Protein AF-A0A916ZH74-F1 (afdb_monomer_lite)

Organism: NCBI:txid1652958

pLDDT: mean 75.44, std 16.05, range [39.69, 88.88]

Sequence (71 aa):
MGENKTHRIIVHFNGGDKLVVGTNDVEETIAQIKGQTGGWLELDGKIIYLNNITYVESDEQRDRSVMGFAL

Foldseek 3Di:
DDPLDFKWKWWAADPGDIDIDTDSDVVVVQVQLVVDAFAWDADPNDIDGRYRTPDMDIPVVPVPPPVPPDD

Secondary structure (DSSP, 8-state):
------EEEEEEETTS-EEEEEES-HHHHHHHHHH-SSEEEEETTEEEEE-SEEEEEESTT-S--------

Structure (mmCIF, N/CA/C/O backbone):
data_AF-A0A916ZH74-F1
#
_entry.id   AF-A0A916ZH74-F1
#
loop_
_atom_site.group_PDB
_atom_site.id
_atom_site.type_symbol
_atom_site.label_atom_id
_atom_site.label_alt_id
_atom_site.label_comp_id
_atom_site.label_asym_id
_atom_site.label_entity_id
_atom_site.label_seq_id
_atom_site.pdbx_PDB_ins_code
_atom_site.Cartn_x
_atom_site.Cartn_y
_atom_site.Cartn_z
_atom_site.occupancy
_atom_site.B_iso_or_equiv
_atom_site.auth_seq_id
_atom_site.auth_comp_id
_atom_site.auth_asym_id
_atom_site.auth_atom_id
_atom_site.pdbx_PDB_model_num
ATOM 1 N N . MET A 1 1 ? 19.933 -2.004 -23.270 1.00 40.31 1 MET A N 1
ATOM 2 C CA . MET A 1 1 ? 18.475 -1.982 -23.033 1.00 40.31 1 MET A CA 1
ATOM 3 C C . MET A 1 1 ? 18.287 -2.281 -21.563 1.00 40.31 1 MET A C 1
ATOM 5 O O . MET A 1 1 ? 18.548 -3.407 -21.168 1.00 40.31 1 MET A O 1
ATOM 9 N N . GLY A 1 2 ? 18.026 -1.255 -20.750 1.00 49.06 2 GLY A N 1
ATOM 10 C CA . GLY A 1 2 ? 17.808 -1.446 -19.317 1.00 49.06 2 GLY A CA 1
ATOM 11 C C . GLY A 1 2 ? 16.515 -2.222 -19.123 1.00 49.06 2 GLY A C 1
ATOM 12 O O . GLY A 1 2 ? 15.503 -1.871 -19.724 1.00 49.06 2 GLY A O 1
ATOM 13 N N . GLU A 1 3 ? 16.568 -3.310 -18.366 1.00 54.69 3 GLU A N 1
ATOM 14 C CA . GLU A 1 3 ? 15.369 -4.020 -17.942 1.00 54.69 3 GLU A CA 1
ATOM 15 C C . GLU A 1 3 ? 14.500 -3.016 -17.179 1.00 54.69 3 GLU A C 1
ATOM 17 O O . GLU A 1 3 ? 14.935 -2.492 -16.155 1.00 54.69 3 GLU A O 1
ATOM 22 N N . ASN A 1 4 ? 13.309 -2.699 -17.693 1.00 59.78 4 ASN A N 1
ATOM 23 C CA . ASN A 1 4 ? 12.336 -1.926 -16.933 1.00 59.78 4 ASN A CA 1
ATOM 24 C C . ASN A 1 4 ? 11.827 -2.851 -15.820 1.00 59.78 4 ASN A C 1
ATOM 26 O O . ASN A 1 4 ? 10.916 -3.654 -16.033 1.00 59.78 4 ASN A O 1
ATOM 30 N N . LYS A 1 5 ? 12.547 -2.876 -14.695 1.00 67.62 5 LYS A N 1
ATOM 31 C CA . LYS A 1 5 ? 12.225 -3.737 -13.564 1.00 67.62 5 LYS A CA 1
ATOM 32 C C . LYS A 1 5 ? 11.013 -3.146 -12.872 1.00 67.62 5 LYS A C 1
ATOM 34 O O . LYS A 1 5 ? 11.107 -2.164 -12.153 1.00 67.62 5 LYS A O 1
ATOM 39 N N . THR A 1 6 ? 9.871 -3.780 -13.088 1.00 78.00 6 THR A N 1
ATOM 40 C CA . THR A 1 6 ? 8.678 -3.492 -12.306 1.00 78.00 6 THR A CA 1
ATOM 41 C C . THR A 1 6 ? 8.843 -4.101 -10.920 1.00 78.00 6 THR A C 1
ATOM 43 O O . THR A 1 6 ? 8.930 -5.321 -10.753 1.00 78.00 6 THR A O 1
ATOM 46 N N . HIS A 1 7 ? 8.885 -3.234 -9.923 1.00 84.94 7 HIS A N 1
ATOM 47 C CA . HIS A 1 7 ? 8.926 -3.573 -8.516 1.00 84.94 7 HIS A CA 1
ATOM 48 C C . HIS A 1 7 ? 7.513 -3.763 -7.974 1.00 84.94 7 HIS A C 1
ATOM 50 O O . HIS A 1 7 ? 6.539 -3.218 -8.495 1.00 84.94 7 HIS A O 1
ATOM 56 N N . ARG A 1 8 ? 7.389 -4.560 -6.912 1.00 86.75 8 ARG A N 1
ATOM 57 C CA . ARG A 1 8 ? 6.106 -4.816 -6.254 1.00 86.75 8 ARG A CA 1
ATOM 58 C C . ARG A 1 8 ? 6.054 -4.095 -4.921 1.00 86.75 8 ARG A C 1
ATOM 60 O O . ARG A 1 8 ? 6.992 -4.180 -4.132 1.00 86.75 8 ARG A O 1
ATOM 67 N N . ILE A 1 9 ? 4.930 -3.441 -4.675 1.00 87.56 9 ILE A N 1
ATOM 68 C CA . ILE A 1 9 ? 4.541 -2.843 -3.404 1.00 87.56 9 ILE A CA 1
ATOM 69 C C . ILE A 1 9 ? 3.318 -3.597 -2.901 1.00 87.56 9 ILE A C 1
ATOM 71 O O . ILE A 1 9 ? 2.393 -3.858 -3.669 1.00 87.56 9 ILE A O 1
ATOM 75 N N . ILE A 1 10 ? 3.298 -3.946 -1.621 1.00 88.88 10 ILE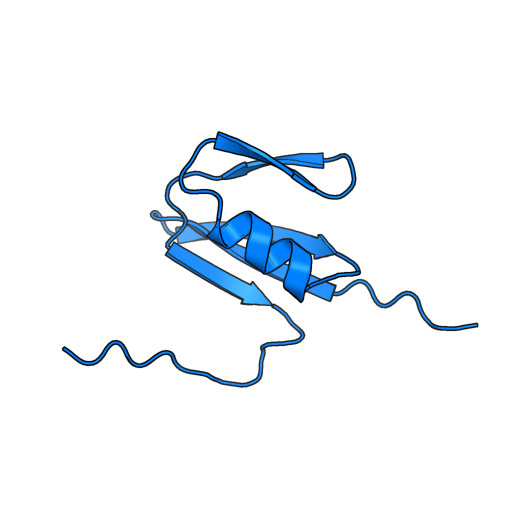 A N 1
ATOM 76 C CA . ILE A 1 10 ? 2.151 -4.575 -0.976 1.00 88.88 10 ILE A CA 1
ATOM 77 C C . ILE A 1 10 ? 1.657 -3.636 0.118 1.00 88.88 10 ILE A C 1
ATOM 79 O O . ILE A 1 10 ? 2.380 -3.288 1.050 1.00 88.88 10 ILE A O 1
ATOM 83 N N . VAL A 1 11 ? 0.409 -3.211 -0.015 1.00 87.38 11 VAL A N 1
ATOM 84 C CA . VAL A 1 11 ? -0.289 -2.369 0.952 1.00 87.38 11 VAL A CA 1
ATOM 85 C C . VAL A 1 11 ? -1.141 -3.273 1.826 1.00 87.38 11 VAL A C 1
ATOM 87 O O . VAL A 1 11 ? -1.951 -4.042 1.308 1.00 87.38 11 VAL A O 1
ATOM 90 N N . HIS A 1 12 ? -0.958 -3.188 3.140 1.00 88.31 12 HIS A N 1
ATOM 91 C CA . HIS A 1 12 ? -1.733 -3.947 4.119 1.00 88.31 12 HIS A CA 1
ATOM 92 C C . HIS A 1 12 ? -2.781 -3.046 4.739 1.00 88.31 12 HIS A C 1
ATOM 94 O O . HIS A 1 12 ? -2.456 -1.964 5.235 1.00 88.31 12 HIS A O 1
ATOM 100 N N . PHE A 1 13 ? -4.024 -3.505 4.742 1.00 87.50 13 PHE A N 1
ATOM 101 C CA . PHE A 1 13 ? -5.148 -2.771 5.304 1.00 87.50 13 PHE A CA 1
ATOM 102 C C . PHE A 1 13 ? -5.578 -3.349 6.646 1.00 87.50 13 PHE A C 1
ATOM 104 O O . PHE A 1 13 ? -5.369 -4.526 6.960 1.00 87.50 13 PHE A O 1
ATOM 111 N N . ASN A 1 14 ? -6.222 -2.498 7.437 1.00 81.00 14 ASN A N 1
ATOM 112 C CA . ASN A 1 14 ? -6.823 -2.891 8.695 1.00 81.00 14 ASN A CA 1
ATOM 113 C C . ASN A 1 14 ? -7.976 -3.864 8.400 1.00 81.00 14 ASN A C 1
ATOM 115 O O . ASN A 1 14 ? -8.934 -3.500 7.722 1.00 81.00 14 ASN A O 1
ATOM 119 N N . GLY A 1 15 ? -7.850 -5.112 8.852 1.00 82.25 15 GLY A N 1
ATOM 120 C CA . GLY A 1 15 ? -8.738 -6.221 8.469 1.00 82.25 15 GLY A CA 1
ATOM 121 C C . GLY A 1 15 ? -8.014 -7.411 7.832 1.00 82.25 15 GLY A C 1
ATOM 122 O O . GLY A 1 15 ? -8.587 -8.493 7.751 1.00 82.25 15 GLY A O 1
ATOM 123 N N . GLY A 1 16 ? -6.739 -7.247 7.458 1.00 84.69 16 GLY A N 1
ATOM 124 C CA . GLY A 1 16 ? -5.903 -8.322 6.909 1.00 84.69 16 GLY A CA 1
ATOM 125 C C . GLY A 1 16 ? -5.911 -8.414 5.381 1.00 84.69 16 GLY A C 1
ATOM 126 O O . GLY A 1 16 ? -5.156 -9.215 4.824 1.00 84.69 16 GLY A O 1
ATOM 127 N N . ASP A 1 17 ? -6.707 -7.578 4.713 1.00 88.44 17 ASP A N 1
ATOM 128 C CA . ASP A 1 17 ? -6.680 -7.417 3.262 1.00 88.44 17 ASP A CA 1
ATOM 129 C C . ASP A 1 17 ? -5.350 -6.835 2.782 1.00 88.44 17 ASP A C 1
ATOM 131 O O . ASP A 1 17 ? -4.678 -6.062 3.478 1.00 88.44 17 ASP A O 1
ATOM 135 N N . LYS A 1 18 ? -4.976 -7.207 1.555 1.00 88.50 18 LYS A N 1
ATOM 136 C CA . LYS A 1 18 ? -3.729 -6.780 0.921 1.00 88.50 18 LYS A CA 1
ATOM 137 C C . LYS A 1 18 ? -3.973 -6.364 -0.521 1.00 88.50 18 LYS A C 1
ATOM 139 O O . LYS A 1 18 ? -4.663 -7.063 -1.260 1.00 88.50 18 LYS A O 1
ATOM 144 N N 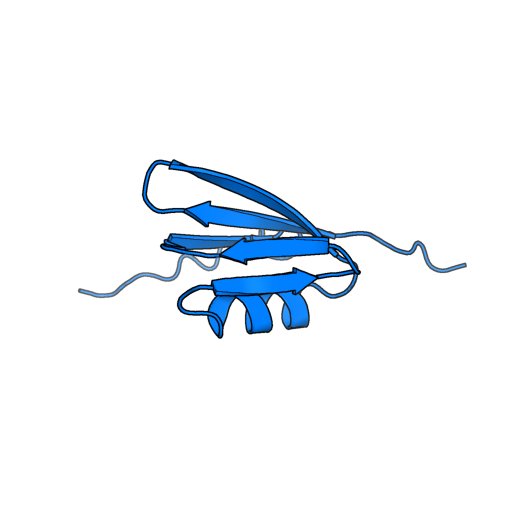. LEU A 1 19 ? -3.345 -5.270 -0.936 1.00 86.25 19 LEU A N 1
ATOM 145 C CA . LEU A 1 19 ? -3.291 -4.831 -2.331 1.00 86.25 19 LEU A CA 1
ATOM 146 C C . LEU A 1 19 ? -1.852 -4.922 -2.824 1.00 86.25 19 LEU A C 1
ATOM 148 O O . LEU A 1 19 ? -0.945 -4.419 -2.170 1.00 86.25 19 LEU A O 1
ATOM 152 N N . VAL A 1 20 ? -1.654 -5.530 -3.991 1.00 87.81 20 VAL A N 1
ATOM 153 C CA . VAL A 1 20 ? -0.345 -5.605 -4.647 1.00 87.81 20 VAL A CA 1
ATOM 154 C C . VAL A 1 20 ? -0.329 -4.647 -5.831 1.00 87.81 20 VAL A C 1
ATOM 156 O O . VAL A 1 20 ? -1.162 -4.754 -6.732 1.00 87.81 20 VAL A O 1
ATOM 159 N N . VAL A 1 21 ? 0.631 -3.729 -5.835 1.00 85.38 21 VAL A N 1
ATOM 160 C CA . VAL A 1 21 ? 0.839 -2.725 -6.881 1.00 85.38 21 VAL A CA 1
ATOM 161 C C . VAL A 1 21 ? 2.189 -2.977 -7.540 1.00 85.38 21 VAL A C 1
ATOM 163 O O . VAL A 1 21 ? 3.198 -3.135 -6.858 1.00 85.38 21 VAL A O 1
ATOM 166 N N . GLY A 1 22 ? 2.207 -3.036 -8.870 1.00 86.44 22 GLY A N 1
ATOM 167 C CA . GLY A 1 22 ? 3.442 -3.011 -9.649 1.00 86.44 22 GLY A CA 1
ATOM 168 C C . GLY A 1 22 ? 3.783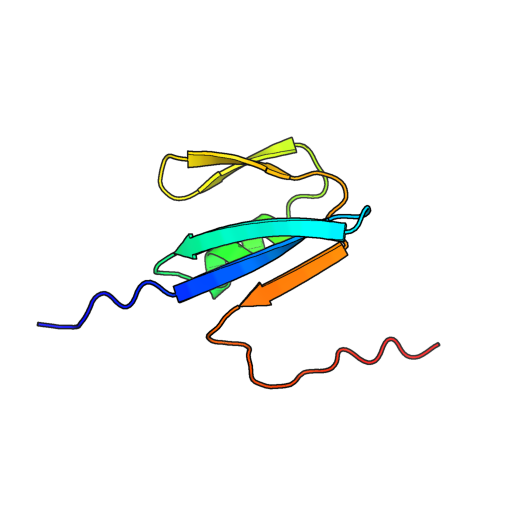 -1.572 -10.016 1.00 86.44 22 GLY A C 1
ATOM 169 O O . GLY A 1 22 ? 2.907 -0.873 -10.517 1.00 86.44 22 GLY A O 1
ATOM 170 N N . THR A 1 23 ? 5.013 -1.137 -9.769 1.00 84.62 23 THR A N 1
ATOM 171 C CA . THR A 1 23 ? 5.501 0.204 -10.124 1.00 84.62 23 THR A CA 1
ATOM 172 C C . THR A 1 23 ? 6.962 0.138 -10.555 1.00 84.62 23 THR A C 1
ATOM 174 O O . THR A 1 23 ? 7.679 -0.776 -10.151 1.00 84.62 23 THR A O 1
ATOM 177 N N . ASN A 1 24 ? 7.412 1.096 -11.359 1.00 85.25 24 ASN A N 1
ATOM 178 C CA . ASN A 1 24 ? 8.838 1.260 -11.660 1.00 85.25 24 ASN A CA 1
ATOM 179 C C . ASN A 1 24 ? 9.510 2.255 -10.690 1.00 85.25 24 ASN A C 1
ATOM 181 O O . ASN A 1 24 ? 10.730 2.255 -10.579 1.00 85.25 24 ASN A O 1
ATOM 185 N N . ASP A 1 25 ? 8.718 3.021 -9.928 1.00 86.50 25 ASP A N 1
ATOM 186 C CA . ASP A 1 25 ? 9.174 4.076 -9.019 1.00 86.50 25 ASP A CA 1
ATOM 187 C C . ASP A 1 25 ? 8.653 3.810 -7.597 1.00 86.50 25 ASP A C 1
ATOM 189 O O . ASP A 1 25 ? 7.600 4.301 -7.168 1.00 86.50 25 ASP A O 1
ATOM 193 N N . VAL A 1 26 ? 9.379 2.966 -6.853 1.00 84.00 26 VAL A N 1
ATOM 194 C CA . VAL A 1 26 ? 8.944 2.474 -5.533 1.00 84.00 26 VAL A CA 1
ATOM 195 C C . VAL A 1 26 ? 8.845 3.591 -4.501 1.00 84.00 26 VAL A C 1
ATOM 197 O O . VAL A 1 26 ? 7.847 3.676 -3.785 1.00 84.00 26 VAL A O 1
ATOM 200 N N . GLU A 1 27 ? 9.865 4.443 -4.412 1.00 85.12 27 GLU A N 1
ATOM 201 C CA . GLU A 1 27 ? 9.928 5.505 -3.403 1.00 85.12 27 GLU A CA 1
ATOM 202 C C . GLU A 1 27 ? 8.791 6.516 -3.567 1.00 85.12 27 GLU A C 1
ATOM 204 O O . GLU A 1 27 ? 8.101 6.825 -2.592 1.00 85.12 27 GLU A O 1
ATOM 209 N N . GLU A 1 28 ? 8.545 6.969 -4.801 1.00 85.69 28 GLU A N 1
ATOM 210 C CA . GLU A 1 28 ? 7.458 7.900 -5.106 1.00 85.69 28 GLU A CA 1
ATOM 211 C C . GLU A 1 28 ? 6.098 7.271 -4.791 1.00 85.69 28 GLU A C 1
ATOM 213 O O . GLU A 1 28 ? 5.276 7.870 -4.094 1.00 85.69 28 GLU A O 1
ATOM 218 N N . THR A 1 29 ? 5.887 6.024 -5.217 1.00 86.56 29 THR A N 1
ATOM 219 C CA . THR A 1 29 ? 4.624 5.319 -4.976 1.00 86.56 29 THR A CA 1
ATOM 220 C C . THR A 1 29 ? 4.359 5.147 -3.475 1.00 86.56 29 THR A C 1
ATOM 222 O O . THR A 1 29 ? 3.249 5.394 -3.002 1.00 86.56 29 THR A O 1
ATOM 225 N N . ILE A 1 30 ? 5.376 4.777 -2.688 1.00 85.94 30 ILE A N 1
ATOM 226 C CA . ILE A 1 30 ? 5.250 4.666 -1.227 1.00 85.94 30 ILE A CA 1
ATOM 227 C C . ILE A 1 30 ? 4.965 6.031 -0.596 1.00 85.94 30 ILE A C 1
ATOM 229 O O . ILE A 1 30 ? 4.141 6.105 0.318 1.00 85.94 30 ILE A O 1
ATOM 233 N N . ALA A 1 31 ? 5.624 7.101 -1.048 1.00 85.75 31 ALA A N 1
ATOM 234 C CA . ALA A 1 31 ? 5.389 8.448 -0.535 1.00 85.75 31 ALA A CA 1
ATOM 235 C C . ALA A 1 31 ? 3.941 8.900 -0.782 1.00 85.75 31 ALA A C 1
ATOM 237 O O . ALA A 1 31 ? 3.304 9.414 0.139 1.00 85.75 31 ALA A O 1
ATOM 238 N N . GLN A 1 32 ? 3.394 8.629 -1.972 1.00 86.12 32 GLN A N 1
ATOM 239 C CA . GLN A 1 32 ? 1.991 8.906 -2.288 1.00 86.12 32 GLN A CA 1
ATOM 240 C C . GLN A 1 32 ? 1.038 8.098 -1.399 1.00 86.12 32 GLN A C 1
ATOM 242 O O . GLN A 1 32 ? 0.135 8.669 -0.794 1.00 86.12 32 GLN A O 1
ATOM 247 N N . ILE A 1 33 ? 1.272 6.789 -1.246 1.00 85.19 33 ILE A N 1
ATOM 248 C CA . ILE A 1 33 ? 0.439 5.923 -0.394 1.00 85.19 33 ILE A CA 1
ATOM 249 C C . ILE A 1 33 ? 0.485 6.378 1.073 1.00 85.19 33 ILE A C 1
ATOM 251 O O . ILE A 1 33 ? -0.552 6.421 1.727 1.00 85.19 33 ILE A O 1
ATOM 255 N N . LYS A 1 34 ? 1.664 6.739 1.598 1.00 81.69 34 LYS A N 1
ATOM 256 C CA . LYS A 1 34 ? 1.831 7.224 2.983 1.00 81.69 34 LYS A CA 1
ATOM 257 C C . LYS A 1 34 ? 1.223 8.608 3.207 1.00 81.69 34 LYS A C 1
ATOM 259 O O . LYS A 1 34 ? 0.744 8.882 4.304 1.00 81.69 34 LYS A O 1
ATOM 264 N N . GLY A 1 35 ? 1.271 9.476 2.198 1.00 78.50 35 GLY A N 1
ATOM 265 C CA . GLY A 1 35 ? 0.634 10.793 2.234 1.00 78.50 35 GLY A CA 1
ATOM 266 C C . GLY A 1 35 ? -0.894 10.719 2.184 1.00 78.50 35 GLY A C 1
ATOM 267 O O . GLY A 1 35 ? -1.565 11.653 2.621 1.00 78.50 35 GLY A O 1
ATOM 268 N N . GLN A 1 36 ? -1.444 9.600 1.705 1.00 79.62 36 GLN A N 1
ATOM 269 C CA . GLN A 1 36 ? -2.878 9.395 1.578 1.00 79.62 36 GLN A CA 1
ATOM 270 C C . GLN A 1 36 ? -3.464 8.777 2.854 1.00 79.62 36 GLN A C 1
ATOM 272 O O . GLN A 1 36 ? -3.286 7.599 3.152 1.00 79.62 36 GLN A O 1
ATOM 277 N N . THR A 1 37 ? -4.221 9.573 3.607 1.00 65.56 37 THR A N 1
ATOM 278 C CA . THR A 1 37 ? -4.904 9.128 4.837 1.00 65.56 37 THR A CA 1
ATOM 279 C C . THR A 1 37 ? -6.297 8.543 4.585 1.00 65.56 37 THR A C 1
ATOM 281 O O . THR A 1 37 ? -6.902 7.983 5.498 1.00 65.56 37 THR A O 1
ATOM 284 N N . GLY A 1 38 ? -6.801 8.636 3.352 1.00 75.31 38 GLY A N 1
ATOM 285 C CA . GLY A 1 38 ? -8.085 8.077 2.939 1.00 75.31 38 GLY A CA 1
ATOM 286 C C . GLY A 1 38 ? -8.558 8.641 1.600 1.00 75.31 38 GLY A C 1
ATOM 287 O O . GLY A 1 38 ? -8.521 9.853 1.394 1.00 75.31 38 GLY A O 1
ATOM 288 N N . GLY A 1 39 ? -9.026 7.782 0.693 1.00 84.19 39 GLY A N 1
ATOM 289 C CA . GLY A 1 39 ? -9.641 8.196 -0.569 1.00 84.19 39 GLY A CA 1
ATOM 290 C C . GLY A 1 39 ? -9.146 7.427 -1.788 1.00 84.19 39 GLY A C 1
ATOM 291 O O . GLY A 1 39 ? -8.557 6.354 -1.685 1.00 84.19 39 GLY A O 1
ATOM 292 N N . TRP A 1 40 ? -9.421 7.981 -2.964 1.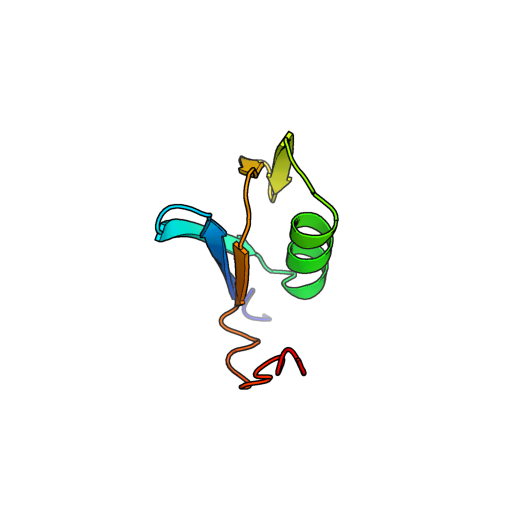00 85.56 40 TRP A N 1
ATOM 293 C CA . TRP A 1 40 ? -8.971 7.429 -4.236 1.00 85.56 40 TRP A CA 1
ATOM 294 C C . TRP A 1 40 ? -7.569 7.952 -4.562 1.00 85.56 40 TRP A C 1
ATOM 296 O O . TRP A 1 40 ? -7.303 9.146 -4.420 1.00 85.56 40 TRP A O 1
ATOM 306 N N . LEU A 1 41 ? -6.683 7.058 -4.985 1.00 85.19 41 LEU A N 1
ATOM 307 C CA . LEU A 1 41 ? -5.355 7.365 -5.500 1.00 85.19 41 LEU A CA 1
ATOM 308 C C . LEU A 1 41 ? -5.249 6.781 -6.908 1.00 85.19 41 LEU A C 1
ATOM 310 O O . LEU A 1 41 ? -5.645 5.639 -7.129 1.00 85.19 41 LEU A O 1
ATOM 314 N N . GLU A 1 42 ? -4.727 7.551 -7.855 1.00 85.81 42 GLU A N 1
ATOM 315 C CA . GLU A 1 42 ? -4.414 7.050 -9.191 1.00 85.81 42 GLU A CA 1
ATOM 316 C C . GLU A 1 42 ? -2.928 6.689 -9.258 1.00 85.81 42 GLU A C 1
ATOM 318 O O . GLU A 1 42 ? -2.075 7.536 -9.016 1.00 85.81 42 GLU A O 1
ATOM 323 N N . LEU A 1 43 ? -2.628 5.429 -9.571 1.00 79.00 43 LEU A N 1
ATOM 324 C CA . LEU A 1 43 ? -1.276 4.916 -9.778 1.00 79.00 43 LEU A CA 1
ATOM 325 C C . LEU A 1 43 ? -1.202 4.247 -11.146 1.00 79.00 43 LEU A C 1
ATOM 327 O O . LEU A 1 43 ? -1.928 3.285 -11.396 1.00 79.00 43 LEU A O 1
ATOM 331 N N . ASP A 1 44 ? -0.322 4.738 -12.018 1.00 74.19 44 ASP A N 1
ATOM 332 C CA . ASP A 1 44 ? -0.090 4.169 -13.356 1.00 74.19 44 ASP A CA 1
ATOM 333 C C . ASP A 1 44 ? -1.400 3.982 -14.162 1.00 74.19 44 ASP A C 1
ATOM 335 O O . ASP A 1 44 ? -1.680 2.932 -14.740 1.00 74.19 44 ASP A O 1
ATOM 339 N N . GLY A 1 45 ? -2.286 4.985 -14.114 1.00 79.31 45 GLY A N 1
ATOM 340 C CA . GLY A 1 45 ? -3.600 4.950 -14.771 1.00 79.31 45 GLY A CA 1
ATOM 341 C C . GLY A 1 45 ? -4.629 4.014 -14.121 1.00 79.31 45 GLY A C 1
ATOM 342 O O . GLY A 1 45 ? -5.709 3.800 -14.677 1.00 79.31 45 GLY A O 1
ATOM 343 N N . LYS A 1 46 ? -4.329 3.443 -12.948 1.00 80.44 46 LYS A N 1
ATOM 344 C CA . LYS A 1 46 ? -5.267 2.645 -12.149 1.00 80.44 46 LYS A CA 1
ATOM 345 C C . LYS A 1 46 ? -5.721 3.429 -10.935 1.00 80.44 46 LYS A C 1
ATOM 347 O O . LYS A 1 46 ? -4.913 3.877 -10.132 1.00 80.44 46 LYS A O 1
ATOM 352 N N . ILE A 1 47 ? -7.031 3.512 -10.756 1.00 83.62 47 ILE A N 1
ATOM 353 C CA . ILE A 1 47 ? -7.630 4.140 -9.584 1.00 83.62 47 ILE A CA 1
ATOM 354 C C . ILE A 1 47 ? -7.787 3.079 -8.493 1.00 83.62 47 ILE A C 1
ATOM 356 O O . ILE A 1 47 ? -8.486 2.081 -8.678 1.00 83.62 47 ILE A O 1
ATOM 360 N N . ILE A 1 48 ? -7.141 3.298 -7.353 1.00 84.31 48 ILE A N 1
ATOM 361 C CA . ILE A 1 48 ? -7.209 2.444 -6.169 1.00 84.31 48 ILE A CA 1
ATOM 362 C C . ILE A 1 48 ? -7.825 3.211 -5.004 1.00 84.31 48 ILE A C 1
ATOM 364 O O . ILE A 1 48 ? -7.546 4.388 -4.793 1.00 84.31 48 ILE A O 1
ATOM 368 N N . TYR A 1 49 ? -8.683 2.544 -4.237 1.00 84.12 49 TYR A N 1
ATOM 369 C CA . TYR A 1 49 ? -9.211 3.111 -3.003 1.00 84.12 49 TYR A CA 1
ATOM 370 C C . TYR A 1 49 ? -8.307 2.716 -1.842 1.00 84.12 49 TYR A C 1
ATOM 372 O O . TYR A 1 49 ? -8.175 1.535 -1.520 1.00 84.12 49 TYR A O 1
ATOM 380 N N . LEU A 1 50 ? -7.681 3.709 -1.226 1.00 83.31 50 LEU A N 1
ATOM 381 C CA . LEU A 1 50 ? -6.818 3.541 -0.072 1.00 83.31 50 LEU A CA 1
ATOM 382 C C . LEU A 1 50 ? -7.546 4.066 1.157 1.00 83.31 50 LEU A C 1
ATOM 384 O O . LEU A 1 50 ? -7.780 5.263 1.292 1.00 83.31 50 LEU A O 1
ATOM 388 N N . ASN A 1 51 ? -7.919 3.164 2.058 1.00 84.12 51 ASN A N 1
ATOM 389 C CA . ASN A 1 51 ? -8.495 3.523 3.346 1.00 84.12 51 ASN A CA 1
ATOM 390 C C . ASN A 1 51 ? -8.034 2.527 4.408 1.00 84.12 51 ASN A C 1
ATOM 392 O O . ASN A 1 51 ? -7.914 1.340 4.120 1.00 84.12 51 ASN A O 1
ATOM 396 N N . ASN A 1 52 ? -7.801 3.000 5.631 1.00 85.31 52 ASN A N 1
ATOM 397 C CA . ASN A 1 52 ? -7.324 2.173 6.743 1.00 85.31 52 ASN A CA 1
ATOM 398 C C . ASN A 1 52 ? -6.026 1.395 6.436 1.00 85.31 52 ASN A C 1
ATOM 400 O O . ASN A 1 52 ? -5.906 0.217 6.779 1.00 85.31 52 ASN A O 1
ATOM 404 N N . ILE A 1 53 ? -5.045 2.028 5.786 1.00 85.31 53 ILE A N 1
ATOM 405 C CA . ILE A 1 53 ? -3.726 1.414 5.576 1.00 85.31 53 ILE A CA 1
ATOM 406 C C . ILE A 1 53 ? -3.048 1.217 6.938 1.00 85.31 53 ILE A C 1
ATOM 408 O O . ILE A 1 53 ? -2.992 2.135 7.751 1.00 85.31 53 ILE A O 1
ATOM 412 N N . THR A 1 54 ? -2.524 0.018 7.180 1.00 86.69 54 THR A N 1
ATOM 413 C CA . THR A 1 54 ? -1.746 -0.308 8.384 1.00 86.69 54 THR A CA 1
ATOM 414 C C . THR A 1 54 ? -0.253 -0.130 8.129 1.00 86.69 54 THR A C 1
ATOM 416 O O . THR A 1 54 ? 0.429 0.554 8.885 1.00 86.69 54 THR A O 1
ATOM 419 N N . TYR A 1 55 ? 0.266 -0.729 7.053 1.00 84.69 55 TYR A N 1
ATOM 420 C CA . TYR A 1 55 ? 1.656 -0.570 6.625 1.00 84.69 55 TYR A CA 1
ATOM 421 C C . TYR A 1 55 ? 1.820 -0.920 5.143 1.00 84.69 55 TYR A C 1
ATOM 423 O O . TYR A 1 55 ? 0.928 -1.492 4.514 1.00 84.69 55 TYR A O 1
ATOM 431 N N . VAL A 1 56 ? 2.975 -0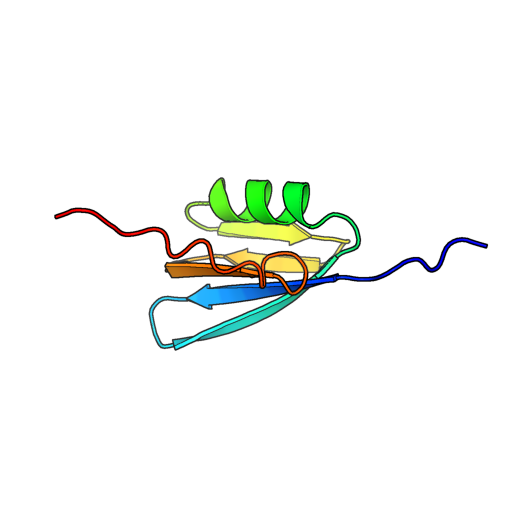.564 4.588 1.00 85.94 56 VAL A N 1
ATOM 432 C CA . VAL A 1 56 ? 3.333 -0.795 3.186 1.00 85.94 56 VAL A CA 1
ATOM 433 C C . VAL A 1 56 ? 4.692 -1.487 3.146 1.00 85.94 56 VAL A C 1
ATOM 435 O O . VAL A 1 56 ? 5.619 -1.041 3.821 1.00 85.94 56 VAL A O 1
ATOM 438 N N . GLU A 1 57 ? 4.813 -2.557 2.367 1.00 87.06 57 GLU A N 1
ATOM 439 C CA . GLU A 1 57 ? 6.076 -3.247 2.078 1.00 87.06 57 GLU A CA 1
ATOM 440 C C . GLU A 1 57 ? 6.397 -3.154 0.579 1.00 87.06 57 GLU A C 1
ATOM 442 O O . GLU A 1 57 ? 5.507 -2.945 -0.244 1.00 87.06 57 GLU A O 1
ATOM 447 N N . SER A 1 58 ? 7.663 -3.316 0.203 1.00 83.62 58 SER A N 1
ATOM 448 C CA . SER A 1 58 ? 8.065 -3.447 -1.201 1.00 83.62 58 SER A CA 1
ATOM 449 C C . SER A 1 58 ? 9.143 -4.512 -1.362 1.00 83.62 58 SER A C 1
ATOM 451 O O . SER A 1 58 ? 9.891 -4.784 -0.422 1.00 83.62 58 SER A O 1
ATOM 453 N N . ASP A 1 59 ? 9.237 -5.114 -2.551 1.00 75.25 59 ASP A N 1
ATOM 454 C CA . ASP A 1 59 ? 10.278 -6.109 -2.862 1.00 75.25 59 ASP A CA 1
ATOM 455 C C . ASP A 1 59 ? 11.698 -5.506 -2.793 1.00 75.25 59 ASP A C 1
ATOM 457 O O . ASP A 1 59 ? 12.643 -6.224 -2.477 1.00 75.25 59 ASP A O 1
ATOM 461 N N . GLU A 1 60 ? 11.849 -4.195 -3.028 1.00 65.06 60 GLU A N 1
ATOM 462 C CA . GLU A 1 60 ? 13.119 -3.468 -2.853 1.00 65.06 60 GLU A CA 1
ATOM 463 C C . GLU A 1 60 ? 13.450 -3.196 -1.379 1.00 65.06 60 GLU A C 1
ATOM 465 O O . GLU A 1 60 ? 14.606 -3.306 -0.979 1.00 65.06 60 GLU A O 1
ATOM 470 N N . GLN A 1 61 ? 12.442 -2.928 -0.541 1.00 58.12 61 GLN A N 1
ATOM 471 C CA . GLN A 1 61 ? 12.596 -2.766 0.912 1.00 58.12 61 GLN A CA 1
ATOM 472 C C . GLN A 1 61 ? 12.397 -4.079 1.689 1.00 58.12 61 GLN A C 1
ATOM 474 O O . GLN A 1 61 ? 11.955 -4.067 2.837 1.00 58.12 61 GLN A O 1
ATOM 479 N N . ARG A 1 62 ? 12.789 -5.231 1.121 1.00 48.75 62 ARG A N 1
ATOM 480 C CA . ARG A 1 62 ? 13.055 -6.438 1.935 1.00 48.75 62 ARG A CA 1
ATOM 481 C C . ARG A 1 62 ? 14.333 -6.312 2.775 1.00 48.75 62 ARG A C 1
ATOM 483 O O . ARG A 1 62 ? 14.726 -7.280 3.428 1.00 48.75 62 ARG A O 1
ATOM 490 N N . ASP A 1 63 ? 14.954 -5.135 2.806 1.00 43.78 63 ASP A N 1
ATOM 491 C CA . ASP A 1 63 ? 15.902 -4.777 3.849 1.00 43.78 63 ASP A CA 1
ATOM 492 C C . ASP A 1 63 ? 15.122 -4.472 5.135 1.00 43.78 63 ASP A C 1
ATOM 494 O O . ASP A 1 63 ? 14.315 -3.546 5.205 1.00 43.78 63 ASP A O 1
ATOM 498 N N . ARG A 1 64 ? 15.289 -5.346 6.131 1.00 42.03 64 ARG A N 1
ATOM 499 C CA . ARG A 1 64 ? 14.558 -5.387 7.405 1.00 42.03 64 ARG A CA 1
ATOM 500 C C . ARG A 1 64 ? 14.804 -4.125 8.245 1.00 42.03 64 ARG A C 1
ATOM 502 O O . ARG A 1 64 ? 15.392 -4.214 9.318 1.00 42.03 64 ARG A O 1
ATOM 509 N N . SER A 1 65 ? 14.279 -2.971 7.851 1.00 40.34 65 SER A N 1
ATOM 510 C CA . SER A 1 65 ? 14.004 -1.899 8.805 1.00 40.34 65 SER A CA 1
ATOM 511 C C . SER A 1 65 ? 12.692 -2.221 9.499 1.00 40.34 65 SER A C 1
ATOM 513 O O . SER A 1 65 ? 11.620 -1.725 9.161 1.00 40.34 65 SER A O 1
ATOM 515 N N . VAL A 1 66 ? 12.798 -3.115 10.484 1.00 44.44 66 VAL A N 1
ATOM 516 C CA . VAL A 1 66 ? 11.849 -3.193 11.591 1.00 44.44 66 VAL A CA 1
ATOM 517 C C . VAL A 1 66 ? 11.788 -1.780 12.163 1.00 44.44 66 VAL A C 1
ATOM 519 O O . VAL A 1 66 ? 12.689 -1.372 12.892 1.00 44.44 66 VAL A O 1
ATOM 522 N N . MET A 1 67 ? 10.769 -1.001 11.792 1.00 44.56 67 MET A N 1
ATOM 523 C CA . MET A 1 67 ? 10.445 0.212 12.529 1.00 44.56 67 MET A CA 1
ATOM 524 C C . MET A 1 67 ? 9.960 -0.257 13.893 1.00 44.56 67 MET A C 1
ATOM 526 O O . MET A 1 67 ? 8.793 -0.593 14.087 1.00 44.56 67 MET A O 1
ATOM 530 N N . GLY A 1 68 ? 10.914 -0.388 14.815 1.00 39.69 68 GLY A N 1
ATOM 531 C CA . GLY A 1 68 ? 10.635 -0.525 16.225 1.00 39.69 68 GLY A CA 1
ATOM 532 C C . GLY A 1 68 ? 9.845 0.703 16.636 1.00 39.69 68 GLY A C 1
ATOM 533 O O . GLY A 1 68 ? 10.407 1.783 16.786 1.00 39.69 68 GLY A O 1
ATOM 534 N N . PHE A 1 69 ? 8.536 0.538 16.790 1.00 46.72 69 PHE A N 1
ATOM 535 C CA . PHE A 1 69 ? 7.759 1.436 17.621 1.00 46.72 69 PHE A CA 1
ATOM 536 C C . PHE A 1 69 ? 8.294 1.253 19.042 1.00 46.72 69 PHE A C 1
ATOM 538 O O . PHE A 1 69 ? 7.999 0.260 19.707 1.00 46.72 69 PHE A O 1
ATOM 545 N N . ALA A 1 70 ? 9.179 2.158 19.458 1.00 42.59 70 ALA A N 1
ATOM 546 C CA . ALA A 1 70 ? 9.500 2.324 20.862 1.00 42.59 70 ALA A CA 1
ATOM 547 C C . ALA A 1 70 ? 8.223 2.806 21.567 1.00 42.59 70 ALA A C 1
ATOM 549 O O . ALA A 1 70 ? 7.602 3.773 21.121 1.00 42.59 70 ALA A O 1
ATOM 550 N N . LEU A 1 71 ? 7.830 2.044 22.591 1.00 39.94 71 LEU A N 1
ATOM 551 C CA . LEU A 1 71 ? 6.771 2.343 23.558 1.00 39.94 71 LEU A CA 1
ATOM 552 C C . LEU A 1 71 ? 6.977 3.700 24.238 1.00 39.94 71 LEU A C 1
ATOM 554 O O . LEU A 1 71 ? 8.151 4.037 24.518 1.00 39.94 71 LEU A O 1
#

Radius of gyration: 12.98 Å; chains: 1; bounding box: 28×19×47 Å

=== Feature glossary ===
A reading guide for the features in this record.

Start from the sequence.

  · Sequence gives the chain of amino acids in standard one-letter code (A=alanine, C=cysteine, …, Y=tyrosine), read N→C. It is the only feature that is directly encoded by the gene; all structural features are derived from the folded form of this sequence.

Fold it, and you get atomic coordinates and the backbone conformation that goes with them.

  · Structure coordinates are given as an mmCIF _atom_site loop: one row per atom with element, residue name, chain id, sequence number, and x/y/z position in Å. Only the four main-chain atoms per residue are included here; side chains are omitted to keep the record compact.

  · Backbone dihedral angles. Every residue except chain termini has a φ (preceding-C → N → Cα → C) and a ψ (N → Cα → C → next-N). They are reported in degrees following the IUPAC sign convention. Secondary structure is essentially a statement about which (φ, ψ) basin each residue occupies.

  · Eight-state secondary structure (DSSP): H is the canonical α-helix, G the tighter 3₁₀-helix, I the wider π-helix; E/B are β-structure, T and S are turns and bends, and '-' is everything else. DSSP derives these from the pattern of main-chain N–H···O=C hydrogen bonds, not from the 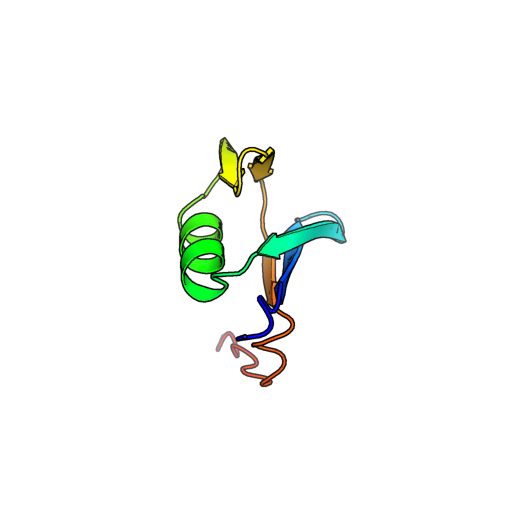sequence.

  · SS3 is a coarse helix/strand/coil call (letters a/b/c) made by the P-SEA algorithm from inter-Cα distances and dihedrals. It is less detailed than DSSP but needs only Cα positions.

Summarize the fold with a handful of shape descriptors and a per-residue structural alphabet.

  · Radius of gyration (Rg) is the root-mean-square distance of Cα atoms from their centroid — a single number for overall size and compactness. A globular domain of N residues has Rg ≈ 2.2·N^0.38 Å; an extended or disordered chain has a much larger Rg. The Cα contact count is the number of residue pairs whose Cα atoms are within 8 Å and are more than four positions apart in sequence — a standard proxy for tertiary packing density. The bounding box is the smallest axis-aligned box enclosing all Cα atoms.

  · 3Di is Foldseek's structural alphabet. Each residue is assigned one of twenty discrete states based on how its Cα sits relative to its spatial (not sequential) neighbors. Aligning 3Di strings finds structural homologs roughly as well as full 3D superposition, but orders of magnitude faster.

  · Solvent-accessible surface area (SASA) is the area in Å² traced out by the centre of a 1.4 Å probe sphere (a water molecule) rolled over the protein's van der Waals surface (Shrake–Rupley / Lee–Richards construction). Buried residues have near-zero SASA; fully exposed residues can exceed 200 Å². The total SASA scales roughly with the number of surface residues.

Ask how reliable the model is.

  · For AlphaFold models, the B-factor field carries pLDDT — the model's own estimate of local accuracy on a 0–100 scale. Regions with pLDDT<50 should be treated as essentially unmodeled; they often correspond to intrinsically disordered segments.

  · For experimental (PDB) structures, the B-factor (temperature factor) quantifies the positional spread of each atom in the crystal — a combination of thermal vibration and static disorder — in units of Å². High B-factors mark flexible loops or poorly resolved regions; low B-factors mark the rigid, well-ordered core.

  · Predicted Aligned Error (PAE) is an AlphaFold confidence matrix: entry (i, j) is the expected error in the position of residue j, in ångströms, when the prediction is superimposed on the true structure at residue i. Low PAE within a block of residues means that block is internally rigid and well-predicted; high PAE between two blocks means their relative placement is uncertain even if each block individually is confident.

Place it in context: what it resembles, what it is annotated as, and how it looks.

  · Structural nearest neighbors (via Foldseek easy-search vs the PDB). Reported per hit: target PDB id, E-value, and alignment TM-score. A TM-score above ~0.5 is the conventional threshold for 'same fold'.

  · Functional annotations link the protein to curated databases. InterPro entries identify conserved domains and families by matching the sequence against member-database signatures (Pfam, PROSITE, CDD, …). Gene Ontology (GO) terms describe molecular function, biological process, and cellular component in a controlled vocabulary. CATH places the structure in a hierarchical fold classification (Class/Architecture/Topology/Homologous-superfamily). The organism is the source species.

  · The contact map is a binary N×N matrix image: pixel (i, j) is dark where Cα_i and Cα_j are within 8 Å and |i−j|>4. Because the |i−j|>4 filter removes local helical contacts, off-diagonal stripes parallel to the main diagonal indicate parallel β-sheets; stripes perpendicular to it indicate antiparallel β-sheets. The Ramachandran plot scatters every residue's (φ, ψ) pair against the sterically allowed regions. The PAE heatmap renders the predicted-aligned-error matrix.

  · Six rendered views show the 3D structure from the faces of a cube — i.e. along ±x, ±y, ±z. Rendering representation is drawn randomly per protein from cartoon (secondary-structure ribbons), sticks (backbone bonds), or molecular surface; coloring is either N→C rainbow (blue at the N-terminus through red at the C-terminus) or one color per chain.